Protein AF-0000000072901607 (afdb_homodimer)

Organism: NCBI:txid1402861

Sequence (164 aa):
MKIRMANIDYEGRKVGQVYLHENKKEETTLIAIPDLEWSTVVSYGEEIEEMKMRVFTSLKERTNEEVGREMTAKINYWVREMMKIRMANIDYEGRKVGQVYLHENKKEETTLIAIPDLEWSTVVSYGEEIEEMKMRVFTSLKERTNEEVGREMTAKINYWVREM

InterPro domains:
  IPR020260 Uncharacterised protein family YueH [PF14166] (2-81)

Secondary structure (DSSP, 8-state):
-EEEEEEEEETTEEEEEEEEEEETTTTEEEEEEGGGTEEEEEETTS-HHHHHHHHHHHHHHHS-HHHHHHHHHHHHHHHH--/-EEEEEEEEETTEEEEEEEEEEETTTTEEEEEEGGGTEEEEEETTS-HHHHHHHHHHHHHHHS-HHHHHHHHHHHHHHHH--

Radius of gyration: 15.19 Å; Cα contacts (8 Å, |Δi|>4): 293; chains: 2; bounding box: 30×41×34 Å

Solvent-accessible surface area (backbone atoms only — not comparable to full-atom values): 8941 Å² total; per-residue (Å²): 124,47,77,43,74,66,74,38,79,51,95,93,35,65,36,44,60,32,37,38,39,75,37,75,94,76,39,30,33,38,39,31,28,41,83,72,37,24,21,39,72,46,51,73,83,54,52,66,70,58,49,44,49,54,48,23,57,56,38,20,72,75,62,36,66,66,58,11,49,54,51,31,53,51,48,55,51,56,65,67,74,100,123,47,77,42,76,66,74,39,79,52,95,91,35,65,38,44,61,32,38,38,38,75,36,73,93,78,38,31,32,40,39,32,28,41,83,72,37,25,21,40,71,45,50,74,81,53,55,64,70,58,48,43,50,54,48,22,56,54,37,20,73,74,62,36,65,67,57,10,49,55,51,32,53,52,48,55,50,56,65,66,74,100

Nearest PDB structures (foldseek):
  9er2-assembly1_O  TM=5.509E-01  e=6.909E-01  Homo sapiens
  6dj8-assembly1_B  TM=6.829E-01  e=4.161E+00  Borreliella burgdorferi B31
  7nym-assembly2_CCC  TM=6.057E-01  e=4.731E+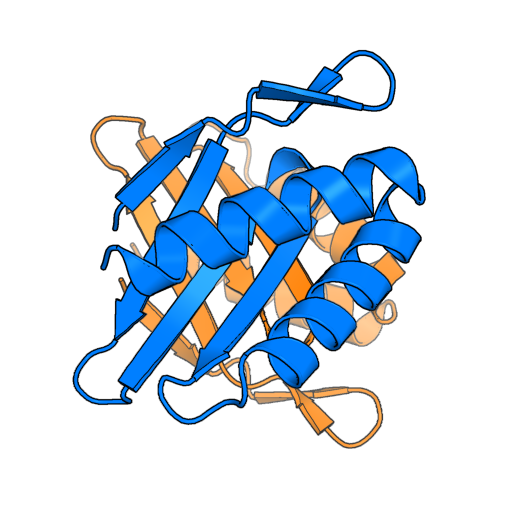00  Homo sapiens
  7u32-assembly1_A  TM=4.356E-01  e=1.808E+00  Visna/maedi virus EV1 KV1772
  8cta-assembly1_A  TM=3.990E-01  e=1.696E+00  Human immunodeficiency virus 1

pLDDT: mean 94.0, std 5.61, range [66.44, 98.56]

Foldseek 3Di:
DDWDALQDDFPNDGQGIWDWDADVVQQKIWIDRVVLRDIDIGHPPDDLVRQLVVQLVVVCVSGNNVSSNSVSVVVSVVSVVD/DDWDALQDDFPNDGQGIWDWDADVVQQKIKIDRVVLRDIDIGHPPDDLVRQLVVQLVVVCVSGNNVSSNSVSVVVSVVSVVD

Structure (mmCIF, N/CA/C/O backbone):
data_AF-0000000072901607-model_v1
#
loop_
_entity.id
_entity.type
_entity.pdbx_description
1 polymer 'Unch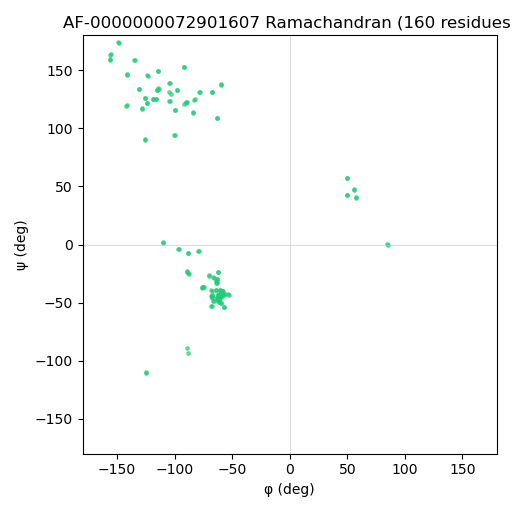aracterized protein'
#
loop_
_atom_site.group_PDB
_atom_site.id
_atom_site.type_symbol
_atom_site.label_atom_id
_atom_site.label_alt_id
_atom_site.label_comp_id
_atom_site.label_asym_id
_atom_site.label_entity_id
_atom_site.label_seq_id
_atom_site.pdbx_PDB_ins_code
_atom_site.Cartn_x
_atom_site.Cartn_y
_atom_site.Cartn_z
_atom_site.occupancy
_atom_site.B_iso_or_equiv
_atom_site.auth_seq_id
_atom_site.auth_comp_id
_atom_site.auth_asym_id
_atom_site.auth_atom_id
_atom_site.pdbx_PDB_model_num
ATOM 1 N N . MET A 1 1 ? 13.359 1.135 2.699 1 90.12 1 MET A N 1
ATOM 2 C CA . MET A 1 1 ? 12.023 0.926 3.236 1 90.12 1 MET A CA 1
ATOM 3 C C . MET A 1 1 ? 12.062 0.71 4.746 1 90.12 1 MET A C 1
ATOM 5 O O . MET A 1 1 ? 12.953 0.023 5.254 1 90.12 1 MET A O 1
ATOM 9 N N . LYS A 1 2 ? 11.211 1.485 5.473 1 92.88 2 LYS A N 1
ATOM 10 C CA . LYS A 1 2 ? 11.078 1.339 6.918 1 92.88 2 LYS A CA 1
ATOM 11 C C . LYS A 1 2 ? 9.781 0.614 7.277 1 92.88 2 LYS A C 1
ATOM 13 O O . LYS A 1 2 ? 8.75 0.836 6.648 1 92.88 2 LYS A O 1
ATOM 18 N N . ILE A 1 3 ? 9.898 -0.269 8.25 1 94.19 3 ILE A N 1
ATOM 19 C CA . ILE A 1 3 ? 8.727 -0.996 8.727 1 94.19 3 ILE A CA 1
ATOM 20 C C . ILE A 1 3 ? 8.453 -0.636 10.188 1 94.19 3 ILE A C 1
ATOM 22 O O . ILE A 1 3 ? 9.367 -0.662 11.016 1 94.19 3 ILE A O 1
ATOM 26 N N . ARG A 1 4 ? 7.234 -0.193 10.43 1 94.88 4 ARG A N 1
ATOM 27 C CA . ARG A 1 4 ? 6.793 0.123 11.789 1 94.88 4 ARG A CA 1
ATOM 28 C C . ARG A 1 4 ? 5.684 -0.822 12.234 1 94.88 4 ARG A C 1
ATOM 30 O O . ARG A 1 4 ? 4.879 -1.277 11.422 1 94.88 4 ARG A O 1
ATOM 37 N N . MET A 1 5 ? 5.656 -1.049 13.477 1 93.12 5 MET A N 1
ATOM 38 C CA . MET A 1 5 ? 4.598 -1.867 14.055 1 93.12 5 MET A CA 1
ATOM 39 C C . MET A 1 5 ? 3.521 -0.992 14.688 1 93.12 5 MET A C 1
ATOM 41 O O . MET A 1 5 ? 3.805 -0.228 15.617 1 93.12 5 MET A O 1
ATOM 45 N N . ALA A 1 6 ? 2.314 -1.083 14.109 1 92.62 6 ALA A N 1
ATOM 46 C CA . ALA A 1 6 ? 1.225 -0.269 14.641 1 92.62 6 ALA A CA 1
ATOM 47 C C . ALA A 1 6 ? 0.682 -0.858 15.938 1 92.62 6 ALA A C 1
ATOM 49 O O . ALA A 1 6 ? 0.311 -0.121 16.859 1 92.62 6 ALA A O 1
ATOM 50 N N . ASN A 1 7 ? 0.599 -2.18 16.078 1 91.56 7 ASN A N 1
ATOM 51 C CA . ASN A 1 7 ? 0.078 -2.855 17.266 1 91.56 7 ASN A CA 1
ATOM 52 C C . ASN A 1 7 ? -1.352 -2.422 17.578 1 91.56 7 ASN A C 1
ATOM 54 O O . ASN A 1 7 ? -1.657 -2.037 18.703 1 91.56 7 ASN A O 1
ATOM 58 N N . ILE A 1 8 ? -2.1 -2.293 16.625 1 92.56 8 ILE A N 1
ATOM 59 C CA . ILE A 1 8 ? -3.504 -1.927 16.781 1 92.56 8 ILE A CA 1
ATOM 60 C C . ILE A 1 8 ? -4.383 -3.158 16.562 1 92.56 8 ILE A C 1
ATOM 62 O O . ILE A 1 8 ? -4.168 -3.926 15.625 1 92.56 8 ILE A O 1
ATOM 66 N N . ASP A 1 9 ? -5.285 -3.359 17.484 1 88.69 9 ASP A N 1
ATOM 67 C CA . ASP A 1 9 ? -6.227 -4.469 17.391 1 88.69 9 ASP A CA 1
ATOM 68 C C . ASP A 1 9 ? -7.414 -4.094 16.5 1 88.69 9 ASP A C 1
ATOM 70 O O . ASP A 1 9 ? -8.055 -3.064 16.719 1 88.69 9 ASP A O 1
ATOM 74 N N . TYR A 1 10 ? -7.645 -4.863 15.516 1 87.12 10 TYR A N 1
ATOM 75 C CA . TYR A 1 10 ? -8.789 -4.664 14.633 1 87.12 10 TYR A CA 1
ATOM 76 C C . TYR A 1 10 ? -9.398 -6 14.227 1 87.12 10 TYR A C 1
ATOM 78 O O . TYR A 1 10 ? -8.734 -6.824 13.594 1 87.12 10 TYR A O 1
ATOM 86 N N . GLU A 1 11 ? -10.625 -6.172 14.562 1 84.94 11 GLU A N 1
ATOM 87 C CA . GLU A 1 11 ? -11.414 -7.359 14.242 1 84.94 11 GLU A CA 1
ATOM 88 C C . GLU A 1 11 ? -10.664 -8.633 14.617 1 84.94 11 GLU A C 1
ATOM 90 O O . GLU A 1 11 ? -10.578 -9.562 13.82 1 84.94 11 GLU A O 1
ATOM 95 N N . GLY A 1 12 ? -10.047 -8.57 15.805 1 79.56 12 GLY A N 1
ATOM 96 C CA . GLY A 1 12 ? -9.414 -9.766 16.328 1 79.56 12 GLY A CA 1
ATOM 97 C C . GLY A 1 12 ? -8.008 -9.977 15.805 1 79.56 12 GLY A C 1
ATOM 98 O O . GLY A 1 12 ? -7.379 -11 16.094 1 79.56 12 GLY A O 1
ATOM 99 N N . ARG A 1 13 ? -7.598 -9.062 14.984 1 78.56 13 ARG A N 1
ATOM 100 C CA . ARG A 1 13 ? -6.246 -9.188 14.453 1 78.56 13 ARG A CA 1
ATOM 101 C C . ARG A 1 13 ? -5.43 -7.93 14.75 1 78.56 13 ARG A C 1
ATOM 103 O O . ARG A 1 13 ? -5.988 -6.84 14.883 1 78.56 13 ARG A O 1
ATOM 110 N N . LYS A 1 14 ? -4.199 -8.148 14.969 1 84.31 14 LYS A N 1
ATOM 111 C CA . LYS A 1 14 ? -3.297 -7.016 15.156 1 84.31 14 LYS A CA 1
ATOM 112 C C . LYS A 1 14 ? -2.822 -6.465 13.812 1 84.31 14 LYS A C 1
ATOM 114 O O . LYS A 1 14 ? -2.416 -7.227 12.93 1 84.31 14 LYS A O 1
ATOM 119 N N . VAL A 1 15 ? -3.352 -5.238 13.727 1 80.12 15 VAL A N 1
ATOM 120 C CA . VAL A 1 15 ? -2.736 -4.578 12.578 1 80.12 15 VAL A CA 1
ATOM 121 C C . VAL A 1 15 ? -1.237 -4.418 12.82 1 80.12 15 VAL A C 1
ATOM 123 O O . VAL A 1 15 ? -0.822 -3.73 13.758 1 80.12 15 VAL A O 1
ATOM 126 N N . GLY A 1 16 ? -0.482 -5.195 12.094 1 80 16 GLY A N 1
ATOM 127 C CA . GLY A 1 16 ? 0.946 -5.301 12.344 1 80 16 GLY A CA 1
ATOM 128 C C . GLY A 1 16 ? 1.764 -4.266 11.594 1 80 16 GLY A C 1
ATOM 129 O O . GLY A 1 16 ? 1.763 -3.086 11.961 1 80 16 GLY A O 1
ATOM 130 N N . GLN A 1 17 ? 2.25 -4.602 10.43 1 90.12 17 GLN A N 1
ATOM 131 C CA . GLN A 1 17 ? 3.379 -3.941 9.781 1 90.12 17 GLN A CA 1
ATOM 132 C C . GLN A 1 17 ? 2.908 -2.791 8.898 1 90.12 17 GLN A C 1
ATOM 134 O O . GLN A 1 17 ? 1.991 -2.957 8.086 1 90.12 17 GLN A O 1
ATOM 139 N N . VAL A 1 18 ? 3.385 -1.623 9.18 1 96.94 18 VAL A N 1
ATOM 140 C CA . VAL A 1 18 ? 3.225 -0.434 8.344 1 96.94 18 VAL A CA 1
ATOM 141 C C . VAL A 1 18 ? 4.527 -0.141 7.605 1 96.94 18 VAL A C 1
ATOM 143 O O . VAL A 1 18 ? 5.586 -0.022 8.227 1 96.94 18 VAL A O 1
ATOM 146 N N . TYR A 1 19 ? 4.398 -0.089 6.352 1 97 19 TYR A N 1
ATOM 147 C CA . TYR A 1 19 ? 5.562 0.161 5.508 1 97 19 TYR A CA 1
ATOM 148 C C . TYR A 1 19 ? 5.652 1.632 5.121 1 97 19 TYR A C 1
ATOM 150 O O . TYR A 1 19 ? 4.656 2.229 4.695 1 97 19 TYR A O 1
ATOM 158 N N . LEU A 1 20 ? 6.836 2.209 5.262 1 97.12 20 LEU A N 1
ATOM 159 C CA . LEU A 1 20 ? 7.094 3.596 4.891 1 97.12 20 LEU A CA 1
ATOM 160 C C . LEU A 1 20 ? 8.273 3.688 3.922 1 97.12 20 LEU A C 1
ATOM 162 O O . LEU A 1 20 ? 9.336 3.127 4.18 1 97.12 20 LEU A O 1
ATOM 166 N N . HIS A 1 21 ? 8.055 4.293 2.857 1 96.06 21 HIS A N 1
ATOM 167 C CA . HIS A 1 21 ? 9.125 4.531 1.894 1 96.06 21 HIS A CA 1
ATOM 168 C C . HIS A 1 21 ? 9.195 6 1.492 1 96.06 21 HIS A C 1
ATOM 170 O O . HIS A 1 21 ? 8.281 6.512 0.843 1 96.06 21 HIS A O 1
ATOM 176 N N . GLU A 1 22 ? 10.25 6.605 1.78 1 94.88 22 GLU A N 1
ATOM 177 C CA . GLU A 1 22 ? 10.453 8.016 1.46 1 94.88 22 GLU A CA 1
ATOM 178 C C . GLU A 1 22 ? 11.094 8.18 0.083 1 94.88 22 GLU A C 1
ATOM 180 O O . GLU A 1 22 ? 12.086 7.527 -0.23 1 94.88 22 GLU A O 1
ATOM 185 N N . ASN A 1 23 ? 10.438 8.883 -0.731 1 93.31 23 ASN A N 1
ATOM 186 C CA . ASN A 1 23 ? 11.023 9.352 -1.984 1 93.31 23 ASN A CA 1
ATOM 187 C C . ASN A 1 23 ? 11.484 10.797 -1.881 1 93.31 23 ASN A C 1
ATOM 189 O O . ASN A 1 23 ? 10.695 11.727 -2.088 1 93.31 23 ASN A O 1
ATOM 193 N N . LYS A 1 24 ? 12.727 10.977 -1.567 1 93.19 24 LYS A N 1
ATOM 194 C CA . LYS A 1 24 ? 13.266 12.32 -1.359 1 93.19 24 LYS A CA 1
ATOM 195 C C . LYS A 1 24 ? 13.219 13.141 -2.645 1 93.19 24 LYS A C 1
ATOM 197 O O . LYS A 1 24 ? 12.961 14.344 -2.609 1 93.19 24 LYS A O 1
ATOM 202 N N . LYS A 1 25 ? 13.516 12.445 -3.756 1 93.94 25 LYS A N 1
ATOM 203 C CA . LYS A 1 25 ? 13.508 13.133 -5.043 1 93.94 25 LYS A CA 1
ATOM 204 C C . LYS A 1 25 ? 12.141 13.734 -5.332 1 93.94 25 LYS A C 1
ATOM 206 O O . LYS A 1 25 ? 12.039 14.867 -5.809 1 93.94 25 LYS A O 1
ATOM 211 N N . GLU A 1 26 ? 11.016 13.023 -5 1 92.94 26 GLU A N 1
ATOM 212 C CA . GLU A 1 26 ? 9.656 13.5 -5.227 1 92.94 26 GLU A CA 1
ATOM 213 C C . GLU A 1 26 ? 9.078 14.148 -3.973 1 92.94 26 GLU A C 1
ATOM 215 O O . GLU A 1 26 ? 7.949 14.648 -3.988 1 92.94 26 GLU A O 1
ATOM 220 N N . GLU A 1 27 ? 9.805 14.125 -2.889 1 95.81 27 GLU A N 1
ATOM 221 C CA . GLU A 1 27 ? 9.406 14.672 -1.596 1 95.81 27 GLU A CA 1
ATOM 222 C C . GLU A 1 27 ? 8.086 14.07 -1.128 1 95.81 27 GLU A C 1
ATOM 224 O O . GLU A 1 27 ? 7.168 14.797 -0.738 1 95.81 27 GLU A O 1
ATOM 229 N N . THR A 1 28 ? 8.008 12.805 -1.2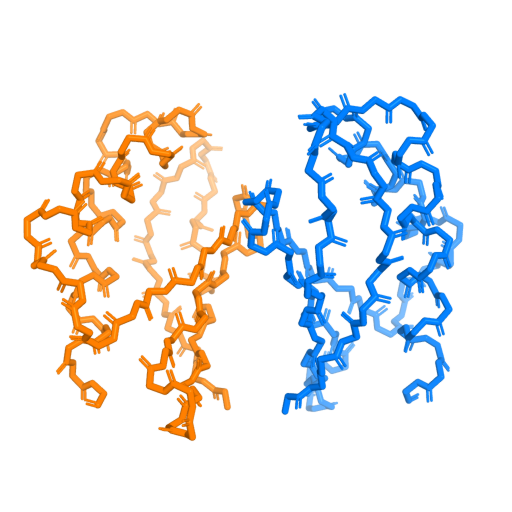09 1 96.12 28 THR A N 1
ATOM 230 C CA . THR A 1 28 ? 6.812 12.086 -0.791 1 96.12 28 THR A CA 1
ATOM 231 C C . THR A 1 28 ? 7.18 10.859 0.048 1 96.12 28 THR A C 1
ATOM 233 O O . THR A 1 28 ? 8.328 10.406 0.024 1 96.12 28 THR A O 1
ATOM 236 N N . THR A 1 29 ? 6.258 10.422 0.785 1 97.12 29 THR A N 1
ATOM 237 C CA . THR A 1 29 ? 6.367 9.172 1.536 1 97.12 29 THR A CA 1
ATOM 238 C C . THR A 1 29 ? 5.215 8.234 1.19 1 97.12 29 THR A C 1
ATOM 240 O O . THR A 1 29 ? 4.047 8.609 1.296 1 97.12 29 THR A O 1
ATOM 243 N N . LEU A 1 30 ? 5.547 7.098 0.719 1 97.81 30 LEU A N 1
ATOM 244 C CA . LEU A 1 30 ? 4.566 6.027 0.572 1 97.81 30 LEU A CA 1
ATOM 245 C C . LEU A 1 30 ? 4.289 5.355 1.912 1 97.81 30 LEU A C 1
ATOM 247 O O . LEU A 1 30 ? 5.219 5.07 2.672 1 97.81 30 LEU A O 1
ATOM 251 N N . ILE A 1 31 ? 3.02 5.207 2.213 1 98.31 31 ILE A N 1
ATOM 252 C CA . ILE A 1 31 ? 2.586 4.453 3.385 1 98.31 31 ILE A CA 1
ATOM 253 C C . ILE A 1 31 ? 1.723 3.273 2.947 1 98.31 31 ILE A C 1
ATOM 255 O O . ILE A 1 31 ? 0.767 3.441 2.188 1 98.31 31 ILE A O 1
ATOM 259 N N . ALA A 1 32 ? 2.09 2.096 3.354 1 98 32 ALA A N 1
ATOM 260 C CA . ALA A 1 32 ? 1.329 0.896 3.008 1 98 32 ALA A CA 1
ATOM 261 C C . ALA A 1 32 ? 1.055 0.046 4.246 1 98 32 ALA A C 1
ATOM 263 O O . ALA A 1 32 ? 1.945 -0.162 5.074 1 98 32 ALA A O 1
ATOM 264 N N . ILE A 1 33 ? -0.18 -0.372 4.359 1 97.56 33 ILE A N 1
ATOM 265 C CA . ILE A 1 33 ? -0.619 -1.261 5.43 1 97.56 33 ILE A CA 1
ATOM 266 C C . ILE A 1 33 ? -1.292 -2.494 4.832 1 97.56 33 ILE A C 1
ATOM 268 O O . ILE A 1 33 ? -2.521 -2.566 4.762 1 97.56 33 ILE A O 1
ATOM 272 N N . PRO A 1 34 ? -0.527 -3.529 4.578 1 96.38 34 PRO A N 1
ATOM 273 C CA . PRO A 1 34 ? -1.074 -4.699 3.889 1 96.38 34 PRO A CA 1
ATOM 274 C C . PRO A 1 34 ? -2.16 -5.406 4.695 1 96.38 34 PRO A C 1
ATOM 276 O O . PRO A 1 34 ? -3.135 -5.902 4.125 1 96.38 34 PRO A O 1
ATOM 279 N N . ASP A 1 35 ? -2.057 -5.359 6.062 1 94.5 35 ASP A N 1
ATOM 280 C CA . ASP A 1 35 ? -3.053 -6.008 6.91 1 94.5 35 ASP A CA 1
ATOM 281 C C . ASP A 1 35 ? -4.434 -5.395 6.699 1 94.5 35 ASP A C 1
ATOM 283 O O . ASP A 1 35 ? -5.453 -6.047 6.934 1 94.5 35 ASP A O 1
ATOM 287 N N . LEU A 1 36 ? -4.453 -4.188 6.238 1 94.81 36 LEU A N 1
ATOM 288 C CA . LEU A 1 36 ? -5.711 -3.488 5.996 1 94.81 36 LEU A CA 1
ATOM 289 C C . LEU A 1 36 ? -5.949 -3.307 4.5 1 94.81 36 LEU A C 1
ATOM 291 O O . LEU A 1 36 ? -6.91 -2.645 4.098 1 94.81 36 LEU A O 1
ATOM 295 N N . GLU A 1 37 ? -5.039 -3.826 3.66 1 96.38 37 GLU A N 1
ATOM 296 C CA . GLU A 1 37 ? -5.066 -3.621 2.215 1 96.38 37 GLU A CA 1
ATOM 297 C C . GLU A 1 37 ? -5.227 -2.143 1.869 1 96.38 37 GLU A C 1
ATOM 299 O O . GLU A 1 37 ? -6.129 -1.771 1.117 1 96.38 37 GLU A O 1
ATOM 304 N N . TRP A 1 38 ? -4.328 -1.354 2.357 1 97.69 38 TRP A N 1
ATOM 305 C CA . TRP A 1 38 ? -4.441 0.095 2.219 1 97.69 38 TRP A CA 1
ATOM 306 C C . TRP A 1 38 ? -3.078 0.725 1.951 1 97.69 38 TRP A C 1
ATOM 308 O O . TRP A 1 38 ? -2.062 0.276 2.49 1 97.69 38 TRP A O 1
ATOM 318 N N . SER A 1 39 ? -3.102 1.763 1.163 1 97.94 39 SER A N 1
ATOM 319 C CA . SER A 1 39 ? -1.898 2.566 0.974 1 97.94 39 SER A CA 1
ATOM 320 C C . SER A 1 39 ? -2.244 3.988 0.542 1 97.94 39 SER A C 1
ATOM 322 O O . SER A 1 39 ? -3.348 4.242 0.054 1 97.94 39 SER A O 1
ATOM 324 N N . THR A 1 40 ? -1.284 4.887 0.776 1 97.81 40 THR A N 1
ATOM 325 C CA . THR A 1 40 ? -1.388 6.27 0.33 1 97.81 40 THR A CA 1
ATOM 326 C C . THR A 1 40 ? -0.004 6.895 0.175 1 97.81 40 THR A C 1
ATOM 328 O O . THR A 1 40 ? 0.992 6.328 0.634 1 97.81 40 THR A O 1
ATOM 331 N N . VAL A 1 41 ? 0.005 7.957 -0.503 1 97.12 41 VAL A N 1
ATOM 332 C CA . VAL A 1 41 ? 1.225 8.758 -0.59 1 97.12 41 VAL A CA 1
ATOM 333 C C . VAL A 1 41 ? 0.998 10.117 0.06 1 97.12 41 VAL A C 1
ATOM 335 O O . VAL A 1 41 ? -0.036 10.75 -0.159 1 97.12 41 VAL A O 1
ATOM 338 N N . VAL A 1 42 ? 1.946 10.469 0.865 1 97.12 42 VAL A N 1
ATOM 339 C CA . VAL A 1 42 ? 1.897 11.766 1.53 1 97.12 42 VAL A CA 1
ATOM 340 C C . VAL A 1 42 ? 3.039 12.648 1.029 1 97.12 42 VAL A C 1
ATOM 342 O O . VAL A 1 42 ? 4.176 12.188 0.903 1 97.12 42 VAL A O 1
ATOM 345 N N . SER A 1 43 ? 2.73 13.883 0.724 1 95.94 43 SER A N 1
ATOM 346 C CA . SER A 1 43 ? 3.746 14.836 0.278 1 95.94 43 SER A CA 1
ATOM 347 C C . SER A 1 43 ? 4.32 15.617 1.451 1 95.94 43 SER A C 1
ATOM 349 O O . SER A 1 43 ? 3.607 15.93 2.408 1 95.94 43 SER A O 1
ATOM 351 N N . TYR A 1 44 ? 5.578 16.047 1.265 1 93.94 44 TYR A N 1
ATOM 352 C CA . TYR A 1 44 ? 6.211 16.891 2.266 1 93.94 44 TYR A CA 1
ATOM 353 C C . TYR A 1 44 ? 5.469 18.219 2.402 1 93.94 44 TYR A C 1
ATOM 355 O O . TYR A 1 44 ? 5.422 18.797 3.486 1 93.94 44 TYR A O 1
ATOM 363 N N . GLY A 1 45 ? 4.879 18.625 1.325 1 94 45 GLY A N 1
ATOM 364 C CA . GLY A 1 45 ? 4.238 19.938 1.276 1 94 45 GLY A CA 1
ATOM 365 C C . GLY A 1 45 ? 2.793 19.906 1.734 1 94 45 GLY A C 1
ATOM 366 O O . GLY A 1 45 ? 2.152 20.953 1.848 1 94 45 GLY A O 1
ATOM 367 N N . GLU A 1 46 ? 2.252 18.781 1.959 1 94.88 46 GLU A N 1
ATOM 368 C CA . GLU A 1 46 ? 0.872 18.672 2.42 1 94.88 46 GLU A CA 1
ATOM 369 C C . GLU A 1 46 ? 0.715 19.219 3.832 1 94.88 46 GLU A C 1
ATOM 371 O O . GLU A 1 46 ? 1.535 18.953 4.711 1 94.88 46 GLU A O 1
ATOM 376 N N . GLU A 1 47 ? -0.313 20.062 3.928 1 96.25 47 GLU A N 1
ATOM 377 C CA . GLU A 1 47 ? -0.625 20.562 5.266 1 96.25 47 GLU A CA 1
ATOM 378 C C . GLU A 1 47 ? -0.966 19.422 6.215 1 96.25 47 GLU A C 1
ATOM 380 O O . GLU A 1 47 ? -1.719 18.516 5.855 1 96.25 47 GLU A O 1
ATOM 385 N N . ILE A 1 48 ? -0.457 19.5 7.41 1 95.12 48 ILE A N 1
ATOM 386 C CA . ILE A 1 48 ? -0.55 18.422 8.383 1 95.12 48 ILE A CA 1
ATOM 387 C C . ILE A 1 48 ? -2.016 18.062 8.617 1 95.12 48 ILE A C 1
ATOM 389 O O . ILE A 1 48 ? -2.398 16.891 8.539 1 95.12 48 ILE A O 1
ATOM 393 N N . GLU A 1 49 ? -2.861 19 8.945 1 97 49 GLU A N 1
ATOM 394 C CA . GLU A 1 49 ? -4.262 18.734 9.273 1 97 49 GLU A CA 1
ATOM 395 C C . GLU A 1 49 ? -5.012 18.172 8.07 1 97 49 GLU A C 1
ATOM 397 O O . GLU A 1 49 ? -5.91 17.344 8.227 1 97 49 GLU A O 1
ATOM 402 N N . GLU A 1 50 ? -4.625 18.609 6.895 1 97.25 50 GLU A N 1
ATOM 403 C CA . GLU A 1 50 ? -5.223 18.062 5.676 1 97.25 50 GLU A CA 1
ATOM 404 C C . GLU A 1 50 ? -4.844 16.609 5.473 1 97.25 50 GLU A C 1
ATOM 406 O O . GLU A 1 50 ? -5.688 15.781 5.121 1 97.25 50 GLU A O 1
ATOM 411 N N . MET A 1 51 ? -3.594 16.359 5.695 1 97.44 51 MET A N 1
ATOM 412 C CA . MET A 1 51 ? -3.113 14.984 5.582 1 97.44 51 MET A CA 1
ATOM 413 C C . MET A 1 51 ? -3.812 14.078 6.59 1 97.44 51 MET A C 1
ATOM 415 O O . MET A 1 51 ? -4.336 13.023 6.223 1 97.44 51 MET A O 1
ATOM 419 N N . LYS A 1 52 ? -3.893 14.516 7.801 1 98.06 52 LYS A N 1
ATOM 420 C CA . LYS A 1 52 ? -4.527 13.727 8.852 1 98.06 52 LYS A CA 1
ATOM 421 C C . LYS A 1 52 ? -5.988 13.445 8.523 1 98.06 52 LYS A C 1
ATOM 423 O O . LYS A 1 52 ? -6.465 12.32 8.695 1 98.06 52 LYS A O 1
ATOM 428 N N . MET A 1 53 ? -6.645 14.445 8.078 1 98.12 53 MET A N 1
ATOM 429 C CA . MET A 1 53 ? -8.062 14.297 7.754 1 98.12 53 MET A CA 1
ATOM 430 C C . MET A 1 53 ? -8.258 13.297 6.617 1 98.12 53 MET A C 1
ATOM 432 O O . MET A 1 53 ? -9.133 12.43 6.691 1 98.12 53 MET A O 1
ATOM 436 N N . ARG A 1 54 ? -7.484 13.445 5.578 1 98 54 ARG A N 1
ATOM 437 C CA . ARG A 1 54 ? -7.574 12.547 4.43 1 98 54 ARG A CA 1
ATOM 438 C C . ARG A 1 54 ? -7.27 11.109 4.832 1 98 54 ARG A C 1
ATOM 440 O O . ARG A 1 54 ? -8.016 10.188 4.484 1 98 54 ARG A O 1
ATOM 447 N N . VAL A 1 55 ? -6.242 10.914 5.602 1 98.12 55 VAL A N 1
ATOM 448 C CA . VAL A 1 55 ? -5.809 9.594 6.055 1 98.12 55 VAL A CA 1
ATOM 449 C C . VAL A 1 55 ? -6.844 9.008 7.008 1 98.12 55 VAL A C 1
ATOM 451 O O . VAL A 1 55 ? -7.242 7.852 6.863 1 98.12 55 VAL A O 1
ATOM 454 N N . PHE A 1 56 ? -7.316 9.781 7.906 1 98.5 56 PHE A N 1
ATOM 455 C CA . PHE A 1 56 ? -8.328 9.336 8.859 1 98.5 56 PHE A CA 1
ATOM 456 C C . PHE A 1 56 ? -9.602 8.914 8.141 1 98.5 56 PHE A C 1
ATOM 458 O O . PHE A 1 56 ? -10.148 7.84 8.414 1 98.5 56 PHE A O 1
ATOM 465 N N . THR A 1 57 ? -10.086 9.781 7.223 1 98.5 57 THR A N 1
ATOM 466 C CA . THR A 1 57 ? -11.312 9.484 6.492 1 98.5 57 THR A CA 1
ATOM 467 C C . THR A 1 57 ? -11.188 8.172 5.723 1 98.5 57 THR A C 1
ATOM 469 O O . THR A 1 57 ? -12.109 7.355 5.727 1 98.5 57 THR A O 1
ATOM 472 N N . SER A 1 58 ? -10.094 7.98 5.117 1 97.62 58 SER A N 1
ATOM 473 C CA . SER A 1 58 ? -9.852 6.773 4.332 1 97.62 58 SER A CA 1
ATOM 474 C C . SER A 1 58 ? -9.781 5.539 5.223 1 97.62 58 SER A C 1
ATOM 476 O O . SER A 1 58 ? -10.445 4.539 4.961 1 97.62 58 SER A O 1
ATOM 478 N N . LEU A 1 59 ? -9.055 5.598 6.344 1 97.44 59 LEU A N 1
ATOM 479 C CA . LEU A 1 59 ? -8.812 4.457 7.219 1 97.44 59 LEU A CA 1
ATOM 480 C C . LEU A 1 59 ? -10.055 4.125 8.039 1 97.44 59 LEU A C 1
ATOM 482 O O . LEU A 1 59 ? -10.32 2.955 8.32 1 97.44 59 LEU A O 1
ATOM 486 N N . LYS A 1 60 ? -10.711 5.203 8.391 1 97.44 60 LYS A N 1
ATOM 487 C CA . LYS A 1 60 ? -11.938 4.945 9.148 1 97.44 60 LYS A CA 1
ATOM 488 C C . LYS A 1 60 ? -12.922 4.117 8.328 1 97.44 60 LYS A C 1
ATOM 490 O O . LYS A 1 60 ? -13.602 3.244 8.867 1 97.44 60 LYS A O 1
ATOM 495 N N . GLU A 1 61 ? -13.016 4.391 7.031 1 95.38 61 GLU A N 1
ATOM 496 C CA . GLU A 1 61 ? -13.914 3.67 6.133 1 95.38 61 GLU A CA 1
ATOM 497 C C . GLU A 1 61 ? -13.5 2.211 5.984 1 95.38 61 GLU A C 1
ATOM 499 O O . GLU A 1 61 ? -14.344 1.333 5.801 1 95.38 61 GLU A O 1
ATOM 504 N N . ARG A 1 62 ? -12.266 1.982 6.129 1 92.75 62 ARG A N 1
ATOM 505 C CA . ARG A 1 62 ? -11.734 0.632 5.965 1 92.75 62 ARG A CA 1
ATOM 506 C C . ARG A 1 62 ? -11.797 -0.143 7.277 1 92.75 62 ARG A C 1
ATOM 508 O O . ARG A 1 62 ? -11.75 -1.375 7.277 1 92.75 62 ARG A O 1
ATOM 515 N N . THR A 1 63 ? -11.797 0.565 8.273 1 94.69 63 THR A N 1
ATOM 516 C CA . THR A 1 63 ? -11.828 -0.033 9.602 1 94.69 63 THR A CA 1
ATOM 517 C C . THR A 1 63 ? -13.008 0.509 10.406 1 94.69 63 THR A C 1
ATOM 519 O O . THR A 1 63 ? -14.164 0.194 10.117 1 94.69 63 THR A O 1
ATOM 522 N N . ASN A 1 64 ? -12.812 1.281 11.414 1 95.75 64 ASN A N 1
ATOM 523 C CA . ASN A 1 64 ? -13.773 2.057 12.195 1 95.75 64 ASN A CA 1
ATOM 524 C C . ASN A 1 64 ? -13.148 3.346 12.727 1 95.75 64 ASN A C 1
ATOM 526 O O . ASN A 1 64 ? -11.969 3.609 12.492 1 95.75 64 ASN A O 1
ATOM 530 N N . GLU A 1 65 ? -13.938 4.16 13.32 1 96.94 65 GLU A N 1
ATOM 531 C CA . GLU A 1 65 ? -13.492 5.484 13.75 1 96.94 65 GLU A CA 1
ATOM 532 C C . GLU A 1 65 ? -12.328 5.391 14.727 1 96.94 65 GLU A C 1
ATOM 534 O O . GLU A 1 65 ? -11.352 6.141 14.609 1 96.94 65 GLU A O 1
ATOM 539 N N . GLU A 1 66 ? -12.336 4.473 15.633 1 95.56 66 GLU A N 1
ATOM 540 C CA . GLU A 1 66 ? -11.305 4.344 16.656 1 95.56 66 GLU A CA 1
ATOM 541 C C . GLU A 1 66 ? -9.977 3.922 16.047 1 95.56 66 GLU A C 1
ATOM 543 O O . GLU A 1 66 ? -8.945 4.562 16.281 1 95.56 66 GLU A O 1
ATOM 548 N N . VAL A 1 67 ? -10.016 2.859 15.305 1 94.69 67 VAL A N 1
ATOM 549 C CA . VAL A 1 67 ? -8.805 2.35 14.664 1 94.69 67 VAL A CA 1
ATOM 550 C C . VAL A 1 67 ? -8.266 3.389 13.688 1 94.69 67 VAL A C 1
ATOM 552 O O . VAL A 1 67 ? -7.055 3.639 13.648 1 94.69 67 VAL A O 1
ATOM 555 N N . GLY A 1 68 ? -9.172 4.043 12.898 1 97.12 68 GLY A N 1
ATOM 556 C CA . GLY A 1 68 ? -8.758 5.09 11.977 1 97.12 68 GLY A CA 1
ATOM 557 C C . GLY A 1 68 ? -8.023 6.227 12.648 1 97.12 68 GLY A C 1
ATOM 558 O O . GLY A 1 68 ? -7.016 6.715 12.141 1 97.12 68 GLY A O 1
ATOM 559 N N . ARG A 1 69 ? -8.516 6.633 13.75 1 97.31 69 ARG A N 1
ATOM 560 C CA . ARG A 1 69 ? -7.918 7.734 14.5 1 97.31 69 ARG A CA 1
ATOM 561 C C . ARG A 1 69 ? -6.535 7.359 15.031 1 97.31 69 ARG A C 1
ATOM 563 O O . ARG A 1 69 ? -5.586 8.133 14.898 1 97.31 69 ARG A O 1
ATOM 570 N N . GLU A 1 70 ? -6.469 6.211 15.633 1 96.81 70 GLU A N 1
ATOM 571 C CA . GLU A 1 70 ? -5.199 5.758 16.203 1 96.81 70 GLU A CA 1
ATOM 572 C C . GLU A 1 70 ? -4.148 5.574 15.109 1 96.81 70 GLU A C 1
ATOM 574 O O . GLU A 1 70 ? -3.006 6.012 15.266 1 96.81 70 GLU A O 1
ATOM 579 N N . MET A 1 71 ? -4.523 4.93 14.023 1 96.69 71 MET A N 1
ATOM 580 C CA . MET A 1 71 ? -3.596 4.715 12.914 1 96.69 71 MET A CA 1
ATOM 581 C C . MET A 1 71 ? -3.117 6.043 12.336 1 96.69 71 MET A C 1
ATOM 583 O O . MET A 1 71 ? -1.929 6.211 12.055 1 96.69 71 MET A O 1
ATOM 587 N N . THR A 1 72 ? -4.035 6.973 12.18 1 97.81 72 THR A N 1
ATOM 588 C CA . THR A 1 72 ? -3.701 8.281 11.633 1 97.81 72 THR A CA 1
ATOM 589 C C . THR A 1 72 ? -2.66 8.984 12.5 1 97.81 72 THR A C 1
ATOM 591 O O . THR A 1 72 ? -1.706 9.57 11.984 1 97.81 72 THR A O 1
ATOM 594 N N . ALA A 1 73 ? -2.859 8.93 13.742 1 97.06 73 ALA A N 1
ATOM 595 C CA . ALA A 1 73 ? -1.921 9.555 14.672 1 97.06 73 ALA A CA 1
ATOM 596 C C . ALA A 1 73 ? -0.533 8.93 14.547 1 97.06 73 ALA A C 1
ATOM 598 O O . ALA A 1 73 ? 0.472 9.641 14.516 1 97.06 73 ALA A O 1
ATOM 599 N N . LYS A 1 74 ? -0.451 7.664 14.523 1 96.75 74 LYS A N 1
ATOM 600 C CA . LYS A 1 74 ? 0.821 6.957 14.406 1 96.75 74 LYS A CA 1
ATOM 601 C C . LYS A 1 74 ? 1.506 7.273 13.086 1 96.75 74 LYS A C 1
ATOM 603 O O . LYS A 1 74 ? 2.709 7.539 13.047 1 96.75 74 LYS A O 1
ATOM 608 N N . ILE A 1 75 ? 0.787 7.258 12 1 97.19 75 ILE A N 1
ATOM 609 C CA . ILE A 1 75 ? 1.32 7.555 10.672 1 97.19 75 ILE A CA 1
ATOM 610 C C . ILE A 1 75 ? 1.894 8.969 10.648 1 97.19 75 ILE A C 1
ATOM 612 O O . ILE A 1 75 ? 3.002 9.188 10.156 1 97.19 75 ILE A O 1
ATOM 616 N N . ASN A 1 76 ? 1.054 9.883 11.125 1 96.94 76 ASN A N 1
ATOM 617 C CA . ASN A 1 76 ? 1.539 11.258 11.195 1 96.94 76 ASN A CA 1
ATOM 618 C C . ASN A 1 76 ? 2.863 11.344 11.953 1 96.94 76 ASN A C 1
ATOM 620 O O . ASN A 1 76 ? 3.775 12.062 11.531 1 96.94 76 ASN A O 1
ATOM 624 N N . TYR A 1 77 ? 2.951 10.648 13.016 1 96.12 77 TYR A N 1
ATOM 625 C CA . TYR A 1 77 ? 4.176 10.633 13.805 1 96.12 77 TYR A CA 1
ATOM 626 C C . TYR A 1 77 ? 5.336 10.062 13 1 96.12 77 TYR A C 1
ATOM 628 O O . TYR A 1 77 ? 6.422 10.641 12.969 1 96.12 77 TYR A O 1
ATOM 636 N N . TRP A 1 78 ? 5.211 8.977 12.359 1 95.81 78 TRP A N 1
ATOM 637 C CA . TRP A 1 78 ? 6.277 8.281 11.641 1 95.81 78 TRP A CA 1
ATOM 638 C C . TRP A 1 78 ? 6.73 9.086 10.422 1 95.81 78 TRP A C 1
ATOM 640 O O . TRP A 1 78 ? 7.914 9.086 10.086 1 95.81 78 TRP A O 1
ATOM 650 N N . VAL A 1 79 ? 5.762 9.719 9.688 1 94.5 79 VAL A N 1
ATOM 651 C CA . VAL A 1 79 ? 6.094 10.453 8.477 1 94.5 79 VAL A CA 1
ATOM 652 C C . VAL A 1 79 ? 6.871 11.719 8.828 1 94.5 79 VAL A C 1
ATOM 654 O O . VAL A 1 79 ? 7.711 12.18 8.055 1 94.5 79 VAL A O 1
ATOM 657 N N . ARG A 1 80 ? 6.68 12.242 10 1 89.88 80 ARG A N 1
ATOM 658 C CA . ARG A 1 80 ? 7.332 13.484 10.414 1 89.88 80 ARG A CA 1
ATOM 659 C C . ARG A 1 80 ? 8.68 13.195 11.07 1 89.88 80 ARG A C 1
ATOM 661 O O . ARG A 1 80 ? 9.516 14.102 11.195 1 89.88 80 ARG A O 1
ATOM 668 N N . GLU A 1 81 ? 8.922 12.031 11.594 1 81 81 GLU A N 1
ATOM 669 C CA . GLU A 1 81 ? 10.211 11.648 12.172 1 81 81 GLU A CA 1
ATOM 670 C C . GLU A 1 81 ? 11.203 11.266 11.078 1 81 81 GLU A C 1
ATOM 672 O O . GLU A 1 81 ? 12.375 11 11.367 1 81 81 GLU A O 1
ATOM 677 N N . MET A 1 82 ? 10.711 11.234 9.867 1 66.56 82 MET A N 1
ATOM 678 C CA . MET A 1 82 ? 11.602 10.797 8.797 1 66.56 82 MET A CA 1
ATOM 679 C C . MET A 1 82 ? 12.422 11.961 8.266 1 66.56 82 MET A C 1
ATOM 681 O O . MET A 1 82 ? 12.023 13.125 8.398 1 66.56 82 MET A O 1
ATOM 685 N N . MET B 1 1 ? 13.125 0.236 -3.645 1 90.31 1 MET B N 1
ATOM 686 C CA . MET B 1 1 ? 11.734 0.315 -4.078 1 90.31 1 MET B CA 1
ATOM 687 C C . MET B 1 1 ? 11.641 0.529 -5.582 1 90.31 1 MET B C 1
ATOM 689 O O . MET B 1 1 ? 12.422 1.294 -6.152 1 90.31 1 MET B O 1
ATOM 693 N N . LYS B 1 2 ? 10.82 -0.321 -6.242 1 93 2 LYS B N 1
ATOM 694 C CA . LYS B 1 2 ? 10.562 -0.19 -7.672 1 93 2 LYS B CA 1
ATOM 695 C C . LYS B 1 2 ? 9.172 0.393 -7.926 1 93 2 LYS B C 1
ATOM 697 O O . LYS B 1 2 ? 8.219 0.063 -7.219 1 93 2 LYS B O 1
ATOM 702 N N . ILE B 1 3 ? 9.102 1.277 -8.891 1 94.19 3 ILE B N 1
ATOM 703 C CA . ILE B 1 3 ? 7.828 1.874 -9.266 1 94.19 3 ILE B CA 1
ATOM 704 C C . ILE B 1 3 ? 7.48 1.479 -10.703 1 94.19 3 ILE B C 1
ATOM 706 O O . ILE B 1 3 ? 8.312 1.591 -11.602 1 94.19 3 ILE B O 1
ATOM 710 N N . ARG B 1 4 ? 6.301 0.916 -10.852 1 94.94 4 ARG B N 1
ATOM 711 C CA . ARG B 1 4 ? 5.785 0.549 -12.164 1 94.94 4 ARG B CA 1
ATOM 712 C C . ARG B 1 4 ? 4.551 1.369 -12.523 1 94.94 4 ARG B C 1
ATOM 714 O O . ARG B 1 4 ? 3.777 1.75 -11.641 1 94.94 4 ARG B O 1
ATOM 721 N N . MET B 1 5 ? 4.402 1.593 -13.758 1 93.19 5 MET B N 1
ATOM 722 C CA . MET B 1 5 ? 3.215 2.293 -14.25 1 93.19 5 MET B CA 1
ATOM 723 C C . MET B 1 5 ? 2.189 1.308 -14.797 1 93.19 5 MET B C 1
ATOM 725 O O . MET B 1 5 ? 2.477 0.571 -15.742 1 93.19 5 MET B O 1
ATOM 729 N N . ALA B 1 6 ? 1.033 1.275 -14.125 1 92.62 6 ALA B N 1
ATOM 730 C CA . ALA B 1 6 ? -0.004 0.349 -14.57 1 92.62 6 ALA B CA 1
ATOM 731 C C . ALA B 1 6 ? -0.709 0.872 -15.82 1 92.62 6 ALA B C 1
ATOM 733 O O . ALA B 1 6 ? -1.083 0.095 -16.703 1 92.62 6 ALA B O 1
ATOM 734 N N . ASN B 1 7 ? -0.939 2.182 -15.961 1 91.56 7 ASN B N 1
ATOM 735 C CA . ASN B 1 7 ? -1.624 2.791 -17.094 1 91.56 7 ASN B CA 1
ATOM 736 C C . ASN B 1 7 ? -3.02 2.205 -17.281 1 91.56 7 ASN B C 1
ATOM 738 O O . ASN B 1 7 ? -3.375 1.787 -18.391 1 91.56 7 ASN B O 1
ATOM 742 N N . ILE B 1 8 ? -3.654 1.996 -16.281 1 92.5 8 ILE B N 1
ATOM 743 C CA . ILE B 1 8 ? -5.02 1.482 -16.297 1 92.5 8 ILE B CA 1
ATOM 744 C C . ILE B 1 8 ? -6.004 2.613 -16.016 1 92.5 8 ILE B C 1
ATOM 746 O O . ILE B 1 8 ? -5.797 3.404 -15.094 1 92.5 8 ILE B O 1
ATOM 750 N N . ASP B 1 9 ? -6.992 2.707 -16.875 1 88.5 9 ASP B N 1
ATOM 751 C CA . ASP B 1 9 ? -8.039 3.711 -16.688 1 88.5 9 ASP B CA 1
ATOM 752 C C . ASP B 1 9 ? -9.102 3.219 -15.703 1 88.5 9 ASP B C 1
ATOM 754 O O . ASP B 1 9 ? -9.648 2.127 -15.875 1 88.5 9 ASP B O 1
ATOM 758 N N . TYR B 1 10 ? -9.336 3.963 -14.711 1 86.81 10 TYR B N 1
ATOM 759 C CA . TYR B 1 10 ? -10.375 3.65 -13.742 1 86.81 10 TYR B CA 1
ATOM 760 C C . TYR B 1 10 ? -11.094 4.914 -13.281 1 86.81 10 TYR B C 1
ATOM 762 O O . TYR B 1 10 ? -10.484 5.809 -12.695 1 86.81 10 TYR B O 1
ATOM 770 N N . GLU B 1 11 ? -12.336 4.957 -13.523 1 84.56 11 GLU B N 1
ATOM 771 C CA . GLU B 1 11 ? -13.227 6.055 -13.148 1 84.56 11 GLU B CA 1
ATOM 772 C C . GLU B 1 11 ? -12.648 7.402 -13.57 1 84.56 11 GLU B C 1
ATOM 774 O O . GLU B 1 11 ? -12.609 8.344 -12.773 1 84.56 11 GLU B O 1
ATOM 779 N N . GLY B 1 12 ? -12.117 7.398 -14.789 1 79.31 12 GLY B N 1
ATOM 780 C CA . GLY B 1 12 ? -11.656 8.656 -15.352 1 79.31 12 GLY B CA 1
ATOM 781 C C . GLY B 1 12 ? -10.242 9.016 -14.938 1 79.31 12 GLY B C 1
ATOM 782 O O . GLY B 1 12 ? -9.75 10.102 -15.25 1 79.31 12 GLY B O 1
ATOM 783 N N . ARG B 1 13 ? -9.688 8.148 -14.148 1 78.31 13 ARG B N 1
ATOM 784 C CA . ARG B 1 13 ? -8.32 8.406 -13.719 1 78.31 13 ARG B CA 1
ATOM 785 C C . ARG B 1 13 ? -7.398 7.25 -14.094 1 78.31 13 ARG B C 1
ATOM 787 O O . ARG B 1 13 ? -7.844 6.105 -14.203 1 78.31 13 ARG B O 1
ATOM 794 N N . LYS B 1 14 ? -6.223 7.605 -14.406 1 83.94 14 LYS B N 1
ATOM 795 C CA . LYS B 1 14 ? -5.219 6.582 -14.672 1 83.94 14 LYS B CA 1
ATOM 796 C C . LYS B 1 14 ? -4.57 6.09 -13.383 1 83.94 14 LYS B C 1
ATOM 798 O O . LYS B 1 14 ? -4.18 6.895 -12.531 1 83.94 14 LYS B O 1
ATOM 803 N N . VAL B 1 15 ? -4.969 4.809 -13.258 1 80.19 15 VAL B N 1
ATOM 804 C CA . VAL B 1 15 ? -4.188 4.219 -12.172 1 80.19 15 VAL B CA 1
ATOM 805 C C . VAL B 1 15 ? -2.709 4.207 -12.547 1 80.19 15 VAL B C 1
ATOM 807 O O . VAL B 1 15 ? -2.314 3.559 -13.516 1 80.19 15 VAL B O 1
ATOM 810 N N . GLY B 1 16 ? -1.975 5.066 -11.883 1 80.19 16 GLY B N 1
ATOM 811 C CA . GLY B 1 16 ? -0.595 5.312 -12.273 1 80.19 16 GLY B CA 1
ATOM 812 C C . GLY B 1 16 ? 0.393 4.387 -11.586 1 80.19 16 GLY B C 1
ATOM 813 O O . GLY B 1 16 ? 0.539 3.227 -11.977 1 80.19 16 GLY B O 1
ATOM 814 N N . GLN B 1 17 ? 0.886 4.77 -10.445 1 90.19 17 GLN B N 1
ATOM 815 C CA . GLN B 1 17 ? 2.125 4.246 -9.883 1 90.19 17 GLN B CA 1
ATOM 816 C C . GLN B 1 17 ? 1.854 3.055 -8.969 1 90.19 17 GLN B C 1
ATOM 818 O O . GLN B 1 17 ? 0.991 3.123 -8.094 1 90.19 17 GLN B O 1
ATOM 823 N N . VAL B 1 18 ? 2.436 1.947 -9.297 1 97 18 VAL B N 1
ATOM 824 C CA . VAL B 1 18 ? 2.467 0.752 -8.461 1 97 18 VAL B CA 1
ATOM 825 C C . VAL B 1 18 ? 3.85 0.6 -7.828 1 97 18 VAL B C 1
ATOM 827 O O . VAL B 1 18 ? 4.863 0.595 -8.531 1 97 18 VAL B O 1
ATOM 830 N N . TYR B 1 19 ? 3.836 0.536 -6.566 1 97 19 TYR B N 1
ATOM 831 C CA . TYR B 1 19 ? 5.086 0.416 -5.824 1 97 19 TYR B CA 1
ATOM 832 C C . TYR B 1 19 ? 5.359 -1.035 -5.445 1 97 19 TYR B C 1
ATOM 834 O O . TYR B 1 19 ? 4.473 -1.727 -4.934 1 97 19 TYR B O 1
ATOM 842 N N . LEU B 1 20 ? 6.59 -1.49 -5.684 1 97.19 20 LEU B N 1
ATOM 843 C CA . LEU B 1 20 ? 7.02 -2.84 -5.336 1 97.19 20 LEU B CA 1
ATOM 844 C C . LEU B 1 20 ? 8.273 -2.803 -4.469 1 97.19 20 LEU B C 1
ATOM 846 O O . LEU B 1 20 ? 9.25 -2.139 -4.812 1 97.19 20 LEU B O 1
ATOM 850 N N . HIS B 1 21 ? 8.211 -3.416 -3.389 1 96.12 21 HIS B N 1
ATOM 851 C CA . HIS B 1 21 ? 9.375 -3.535 -2.518 1 96.12 21 HIS B CA 1
ATOM 852 C C . HIS B 1 21 ? 9.633 -4.988 -2.135 1 96.12 21 HIS B C 1
ATOM 854 O O . HIS B 1 21 ? 8.836 -5.594 -1.413 1 96.12 21 HIS B O 1
ATOM 860 N N . GLU B 1 22 ? 10.719 -5.484 -2.52 1 94.94 22 GLU B N 1
ATOM 861 C CA . GLU B 1 22 ? 11.102 -6.863 -2.23 1 94.94 22 GLU B CA 1
ATOM 862 C C . GLU B 1 22 ? 11.859 -6.957 -0.911 1 94.94 22 GLU B C 1
ATOM 864 O O . GLU B 1 22 ? 12.805 -6.203 -0.677 1 94.94 22 GLU B O 1
ATOM 869 N N . ASN B 1 23 ? 11.359 -7.723 -0.057 1 93.38 23 ASN B N 1
ATOM 870 C CA . ASN B 1 23 ? 12.086 -8.125 1.144 1 93.38 23 ASN B CA 1
ATOM 871 C C . ASN B 1 23 ? 12.688 -9.516 0.995 1 93.38 23 ASN B C 1
ATOM 873 O O . ASN B 1 23 ? 12.023 -10.516 1.257 1 93.38 23 ASN B O 1
ATOM 877 N N . LYS B 1 24 ? 13.914 -9.562 0.581 1 93.12 24 LYS B N 1
ATOM 878 C CA . LYS B 1 24 ? 14.578 -10.844 0.325 1 93.12 24 LYS B CA 1
ATOM 879 C C . LYS B 1 24 ? 14.719 -11.656 1.608 1 93.12 24 LYS B C 1
ATOM 881 O O . LYS B 1 24 ? 14.586 -12.883 1.588 1 93.12 24 LYS B O 1
ATOM 886 N N . LYS B 1 25 ? 15.031 -10.938 2.697 1 93.88 25 LYS B N 1
ATOM 887 C CA . LYS B 1 25 ? 15.195 -11.609 3.979 1 93.88 25 LYS B CA 1
ATOM 888 C C . LYS B 1 25 ? 13.93 -12.359 4.375 1 93.88 25 LYS B C 1
ATOM 890 O O . LYS B 1 25 ? 13.992 -13.492 4.848 1 93.88 25 LYS B O 1
ATOM 895 N N . GLU B 1 26 ? 12.711 -11.773 4.133 1 92.94 26 GLU B N 1
ATOM 896 C CA . GLU B 1 26 ? 11.438 -12.391 4.469 1 92.94 26 GLU B CA 1
ATOM 897 C C . GLU B 1 26 ? 10.828 -13.102 3.262 1 92.94 26 GLU B C 1
ATOM 899 O O . GLU B 1 26 ? 9.773 -13.727 3.367 1 92.94 26 GLU B O 1
ATOM 904 N N . GLU B 1 27 ? 11.461 -13 2.127 1 95.81 27 GLU B N 1
ATOM 905 C CA . GLU B 1 27 ? 11.016 -13.594 0.866 1 95.81 27 GLU B CA 1
ATOM 906 C C . GLU B 1 27 ? 9.602 -13.133 0.51 1 95.81 27 GLU B C 1
ATOM 908 O O . GLU B 1 27 ? 8.742 -13.953 0.189 1 95.81 27 GLU B O 1
ATOM 913 N N . THR B 1 28 ? 9.406 -11.875 0.616 1 96.19 28 THR B N 1
ATOM 914 C CA . THR B 1 28 ? 8.109 -11.289 0.302 1 96.19 28 THR B CA 1
ATOM 915 C C . THR B 1 28 ? 8.273 -10.039 -0.557 1 96.19 28 THR B C 1
ATOM 917 O O . THR B 1 28 ? 9.359 -9.461 -0.623 1 96.19 28 THR B O 1
ATOM 920 N N . THR B 1 29 ? 7.25 -9.703 -1.214 1 97.12 29 THR B N 1
ATOM 921 C CA . THR B 1 29 ? 7.164 -8.453 -1.965 1 97.12 29 THR B CA 1
ATOM 922 C C . THR B 1 29 ? 5.953 -7.637 -1.523 1 97.12 29 THR B C 1
ATOM 924 O O . THR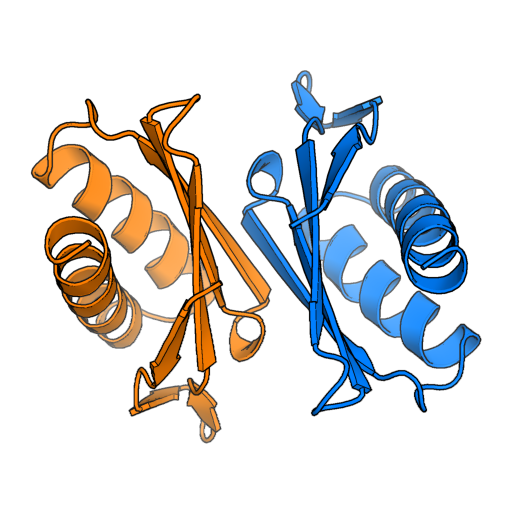 B 1 29 ? 4.824 -8.133 -1.538 1 97.12 29 THR B O 1
ATOM 927 N N . LEU B 1 30 ? 6.195 -6.469 -1.077 1 97.81 30 LEU B N 1
ATOM 928 C CA . LEU B 1 30 ? 5.121 -5.508 -0.843 1 97.81 30 LEU B CA 1
ATOM 929 C C . LEU B 1 30 ? 4.672 -4.867 -2.152 1 97.81 30 LEU B C 1
ATOM 931 O O . LEU B 1 30 ? 5.5 -4.492 -2.982 1 97.81 30 LEU B O 1
ATOM 935 N N . ILE B 1 31 ? 3.365 -4.855 -2.355 1 98.31 31 ILE B N 1
ATOM 936 C CA . ILE B 1 31 ? 2.762 -4.156 -3.484 1 98.31 31 ILE B CA 1
ATOM 937 C C . ILE B 1 31 ? 1.815 -3.074 -2.973 1 98.31 31 ILE B C 1
ATOM 939 O O . ILE B 1 31 ? 0.947 -3.342 -2.139 1 98.31 31 ILE B O 1
ATOM 943 N N . ALA B 1 32 ? 2.025 -1.87 -3.404 1 98 32 ALA B N 1
ATOM 944 C CA . ALA B 1 32 ? 1.173 -0.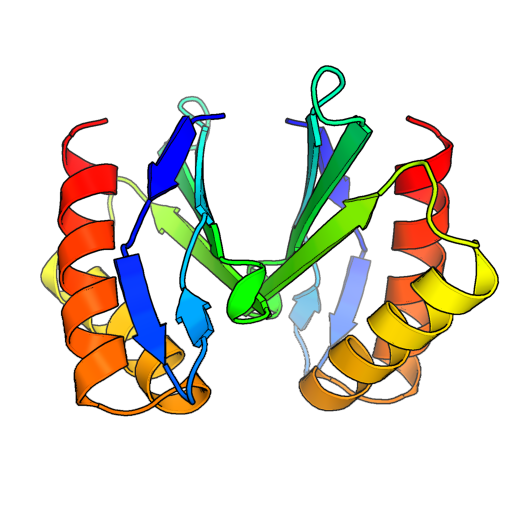757 -2.992 1 98 32 ALA B CA 1
ATOM 945 C C . ALA B 1 32 ? 0.709 0.053 -4.199 1 98 32 ALA B C 1
ATOM 947 O O . ALA B 1 32 ? 1.501 0.347 -5.098 1 98 32 ALA B O 1
ATOM 948 N N . ILE B 1 33 ? -0.569 0.348 -4.219 1 97.62 33 ILE B N 1
ATOM 949 C CA . ILE B 1 33 ? -1.187 1.179 -5.246 1 97.62 33 ILE B CA 1
ATOM 950 C C . ILE B 1 33 ? -1.935 2.338 -4.594 1 97.62 33 ILE B C 1
ATOM 952 O O . ILE B 1 33 ? -3.154 2.277 -4.418 1 97.62 33 ILE B O 1
ATOM 956 N N . PRO B 1 34 ? -1.267 3.443 -4.387 1 96.38 34 PRO B N 1
ATOM 957 C CA . PRO B 1 34 ? -1.875 4.555 -3.648 1 96.38 34 PRO B CA 1
ATOM 958 C C . PRO B 1 34 ? -3.092 5.137 -4.363 1 96.38 34 PRO B C 1
ATOM 960 O O . PRO B 1 34 ? -4.062 5.531 -3.713 1 96.38 34 PRO B O 1
ATOM 963 N N . ASP B 1 35 ? -3.096 5.094 -5.73 1 94.5 35 ASP B N 1
ATOM 964 C CA . ASP B 1 35 ? -4.223 5.629 -6.488 1 94.5 35 ASP B CA 1
ATOM 965 C C . ASP B 1 35 ? -5.508 4.875 -6.168 1 94.5 35 ASP B C 1
ATOM 967 O O . ASP B 1 35 ? -6.605 5.418 -6.309 1 94.5 35 ASP B O 1
ATOM 971 N N . LEU B 1 36 ? -5.367 3.68 -5.719 1 94.81 36 LEU B N 1
ATOM 972 C CA . LEU B 1 36 ? -6.52 2.854 -5.379 1 94.81 36 LEU B CA 1
ATOM 973 C C . LEU B 1 36 ? -6.617 2.656 -3.869 1 94.81 36 LEU B C 1
ATOM 975 O O . LEU B 1 36 ? -7.469 1.905 -3.391 1 94.81 36 LEU B O 1
ATOM 979 N N . GLU B 1 37 ? -5.699 3.268 -3.111 1 96.31 37 GLU B N 1
ATOM 980 C CA . GLU B 1 37 ? -5.586 3.072 -1.668 1 96.31 37 GLU B CA 1
ATOM 981 C C . GLU B 1 37 ? -5.566 1.588 -1.313 1 96.31 37 GLU B C 1
ATOM 983 O O . GLU B 1 37 ? -6.359 1.129 -0.49 1 96.31 37 GLU B O 1
ATOM 988 N N . TRP B 1 38 ? -4.621 0.895 -1.871 1 97.69 38 TRP B N 1
ATOM 989 C CA . TRP B 1 38 ? -4.57 -0.556 -1.726 1 97.69 38 TRP B CA 1
ATOM 990 C C . TRP B 1 38 ? -3.133 -1.04 -1.573 1 97.69 38 TRP B C 1
ATOM 992 O O . TRP B 1 38 ? -2.219 -0.491 -2.191 1 97.69 38 TRP B O 1
ATOM 1002 N N . SER B 1 39 ? -2.979 -2.072 -0.806 1 97.94 39 SER B N 1
ATOM 1003 C CA . SER B 1 39 ? -1.685 -2.74 -0.717 1 97.94 39 SER B CA 1
ATOM 1004 C C . SER B 1 39 ? -1.841 -4.191 -0.269 1 97.94 39 SER B C 1
ATOM 1006 O O . SER B 1 39 ? -2.869 -4.562 0.302 1 97.94 39 SER B O 1
ATOM 1008 N N . THR B 1 40 ? -0.812 -4.984 -0.569 1 97.81 40 THR B N 1
ATOM 1009 C CA . THR B 1 40 ? -0.732 -6.371 -0.127 1 97.81 40 THR B CA 1
ATOM 1010 C C . THR B 1 40 ? 0.718 -6.844 -0.087 1 97.81 40 THR B C 1
ATOM 1012 O O . THR B 1 40 ? 1.607 -6.18 -0.623 1 97.81 40 THR B O 1
ATOM 1015 N N . VAL B 1 41 ? 0.906 -7.895 0.583 1 97.12 41 VAL B N 1
ATOM 1016 C CA . VAL B 1 41 ? 2.205 -8.555 0.564 1 97.12 41 VAL B CA 1
ATOM 1017 C C . VAL B 1 41 ? 2.072 -9.938 -0.072 1 97.12 41 VAL B C 1
ATOM 1019 O O . VAL B 1 41 ? 1.135 -10.68 0.232 1 97.12 41 VAL B O 1
ATOM 1022 N N . VAL B 1 42 ? 2.979 -10.188 -0.95 1 97.12 42 VAL B N 1
ATOM 1023 C CA . VAL B 1 42 ? 3.012 -11.484 -1.616 1 97.12 42 VAL B CA 1
ATOM 1024 C C . VAL B 1 42 ? 4.277 -12.242 -1.213 1 97.12 42 VAL B C 1
ATOM 1026 O O . VAL B 1 42 ? 5.367 -11.672 -1.185 1 97.12 42 VAL B O 1
ATOM 1029 N N . SER B 1 43 ? 4.125 -13.508 -0.885 1 95.88 43 SER B N 1
ATOM 1030 C CA . SER B 1 43 ? 5.266 -14.344 -0.523 1 95.88 43 SER B CA 1
ATOM 1031 C C . SER B 1 43 ? 5.824 -15.07 -1.74 1 95.88 43 SER B C 1
ATOM 1033 O O . SER B 1 43 ? 5.07 -15.461 -2.637 1 95.88 43 SER B O 1
ATOM 1035 N N . TYR B 1 44 ? 7.125 -15.367 -1.659 1 93.81 44 TYR B N 1
ATOM 1036 C CA . TYR B 1 44 ? 7.758 -16.156 -2.709 1 93.81 44 TYR B CA 1
ATOM 1037 C C . TYR B 1 44 ? 7.152 -17.547 -2.789 1 93.81 44 TYR B C 1
ATOM 1039 O O . TYR B 1 44 ? 7.082 -18.141 -3.867 1 93.81 44 TYR B O 1
ATOM 1047 N N . GLY B 1 45 ? 6.699 -18.016 -1.682 1 93.81 45 GLY B N 1
ATOM 1048 C CA . GLY B 1 45 ? 6.207 -19.375 -1.586 1 93.81 45 GLY B CA 1
ATOM 1049 C C . GLY B 1 45 ? 4.73 -19.5 -1.923 1 93.81 45 GLY B C 1
ATOM 1050 O O . GLY B 1 45 ? 4.195 -20.609 -1.978 1 93.81 45 GLY B O 1
ATOM 1051 N N . GLU B 1 46 ? 4.062 -18.438 -2.102 1 94.81 46 GLU B N 1
ATOM 1052 C CA . GLU B 1 46 ? 2.645 -18.469 -2.447 1 94.81 46 GLU B CA 1
ATOM 1053 C C . GLU B 1 46 ? 2.43 -19.047 -3.844 1 94.81 46 GLU B C 1
ATOM 1055 O O . GLU B 1 46 ? 3.141 -18.688 -4.785 1 94.81 46 GLU B O 1
ATOM 1060 N N . GLU B 1 47 ? 1.498 -19.984 -3.863 1 96.19 47 GLU B N 1
ATOM 1061 C CA . GLU B 1 47 ? 1.134 -20.516 -5.172 1 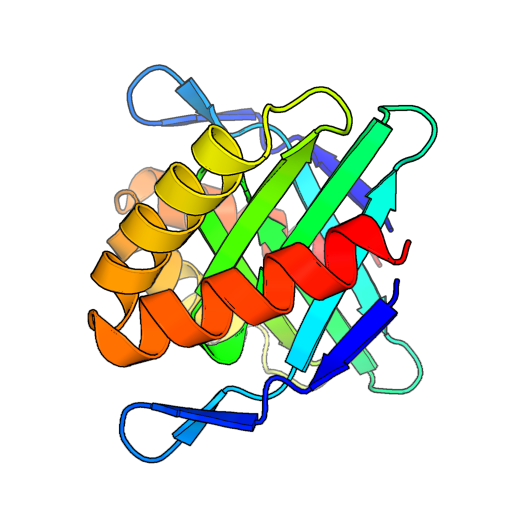96.19 47 GLU B CA 1
ATOM 1062 C C . GLU B 1 47 ? 0.598 -19.422 -6.086 1 96.19 47 GLU B C 1
ATOM 1064 O O . GLU B 1 47 ? -0.217 -18.594 -5.664 1 96.19 47 GLU B O 1
ATOM 1069 N N . ILE B 1 48 ? 1.01 -19.453 -7.312 1 95.12 48 ILE B N 1
ATOM 1070 C CA . ILE B 1 48 ? 0.726 -18.391 -8.266 1 95.12 48 ILE B CA 1
ATOM 1071 C C . ILE B 1 48 ? -0.784 -18.188 -8.383 1 95.12 48 ILE B C 1
ATOM 1073 O O . ILE B 1 48 ? -1.28 -17.062 -8.273 1 95.12 48 ILE B O 1
ATOM 1077 N N . GLU B 1 49 ? -1.551 -19.203 -8.656 1 96.94 49 GLU B N 1
ATOM 1078 C CA . GLU B 1 49 ? -2.99 -19.094 -8.867 1 96.94 49 GLU B CA 1
ATOM 1079 C C . GLU B 1 49 ? -3.701 -18.609 -7.609 1 96.94 49 GLU B C 1
ATOM 1081 O O . GLU B 1 49 ? -4.691 -17.891 -7.691 1 96.94 49 GLU B O 1
ATOM 1086 N N . GLU B 1 50 ? -3.18 -19 -6.48 1 97.19 50 GLU B N 1
ATOM 1087 C CA . GLU B 1 50 ? -3.732 -18.531 -5.215 1 97.19 50 GLU B CA 1
ATOM 1088 C C . GLU B 1 50 ? -3.494 -17.031 -5.031 1 97.19 50 GLU B C 1
ATOM 1090 O O . GLU B 1 50 ? -4.395 -16.297 -4.605 1 97.19 50 GLU B O 1
ATOM 1095 N N . MET B 1 51 ? -2.293 -16.656 -5.344 1 97.5 51 MET B N 1
ATOM 1096 C CA . MET B 1 51 ? -1.953 -15.242 -5.258 1 97.5 51 MET B CA 1
ATOM 1097 C C . MET B 1 51 ? -2.824 -14.414 -6.203 1 97.5 51 MET B C 1
ATOM 1099 O O . MET B 1 51 ? -3.424 -13.422 -5.789 1 97.5 51 MET B O 1
ATOM 1103 N N . LYS B 1 52 ? -2.955 -14.859 -7.406 1 98.06 52 LYS B N 1
ATOM 1104 C CA . LYS B 1 52 ? -3.754 -14.156 -8.398 1 98.06 52 LYS B CA 1
ATOM 1105 C C . LYS B 1 52 ? -5.207 -14.023 -7.949 1 98.06 52 LYS B C 1
ATOM 1107 O O . LYS B 1 52 ? -5.809 -12.961 -8.086 1 98.06 52 LYS B O 1
ATOM 1112 N N . MET B 1 53 ? -5.719 -15.086 -7.461 1 98.12 53 MET B N 1
ATOM 1113 C CA . MET B 1 53 ? -7.109 -15.086 -7.02 1 98.12 53 MET B CA 1
ATOM 1114 C C . MET B 1 53 ? -7.316 -14.109 -5.863 1 98.12 53 MET B C 1
ATOM 1116 O O . MET B 1 53 ? -8.281 -13.344 -5.863 1 98.12 53 MET B O 1
ATOM 1120 N N . ARG B 1 54 ? -6.461 -14.164 -4.898 1 98 54 ARG B N 1
ATOM 1121 C CA . ARG B 1 54 ? -6.555 -13.281 -3.74 1 98 54 ARG B CA 1
ATOM 1122 C C . ARG B 1 54 ? -6.434 -11.82 -4.16 1 98 54 ARG B C 1
ATOM 1124 O O . ARG B 1 54 ? -7.238 -10.984 -3.746 1 98 54 ARG B O 1
ATOM 1131 N N . VAL B 1 55 ? -5.496 -11.523 -5.016 1 98.19 55 VAL B N 1
ATOM 1132 C CA . VAL B 1 55 ? -5.238 -10.172 -5.492 1 98.19 55 VAL B CA 1
ATOM 1133 C C . VAL B 1 55 ? -6.402 -9.695 -6.359 1 98.19 55 VAL B C 1
ATOM 1135 O O . VAL B 1 55 ? -6.906 -8.586 -6.18 1 98.19 55 VAL B O 1
ATOM 1138 N N . PHE B 1 56 ? -6.863 -10.508 -7.219 1 98.5 56 PHE B N 1
ATOM 1139 C CA . PHE B 1 56 ? -7.988 -10.172 -8.086 1 98.5 56 PHE B CA 1
ATOM 1140 C C . PHE B 1 56 ? -9.242 -9.883 -7.27 1 98.5 56 PHE B C 1
ATOM 1142 O O . PHE B 1 56 ? -9.914 -8.875 -7.496 1 98.5 56 PHE B O 1
ATOM 1149 N N . THR B 1 57 ? -9.547 -10.797 -6.312 1 98.56 57 THR B N 1
ATOM 1150 C CA . THR B 1 57 ? -10.742 -10.633 -5.488 1 98.56 57 THR B CA 1
ATOM 1151 C C . THR B 1 57 ? -10.688 -9.312 -4.723 1 98.56 57 THR B C 1
ATOM 1153 O O . THR B 1 57 ? -11.688 -8.594 -4.652 1 98.56 57 THR B O 1
ATOM 1156 N N . SER B 1 58 ? -9.578 -9 -4.207 1 97.62 58 SER B N 1
ATOM 1157 C CA . SER B 1 58 ? -9.406 -7.773 -3.436 1 97.62 58 SER B CA 1
ATOM 1158 C C . SER B 1 58 ? -9.531 -6.543 -4.324 1 97.62 58 SER B C 1
ATOM 1160 O O . SER B 1 58 ? -10.281 -5.617 -4.004 1 97.62 58 SER B O 1
ATOM 1162 N N . LEU B 1 59 ? -8.898 -6.531 -5.5 1 97.5 59 LEU B N 1
ATOM 1163 C CA . LEU B 1 59 ? -8.852 -5.371 -6.387 1 97.5 59 LEU B CA 1
ATOM 1164 C C . LEU B 1 59 ? -10.188 -5.176 -7.098 1 97.5 59 LEU B C 1
ATOM 1166 O O . LEU B 1 59 ? -1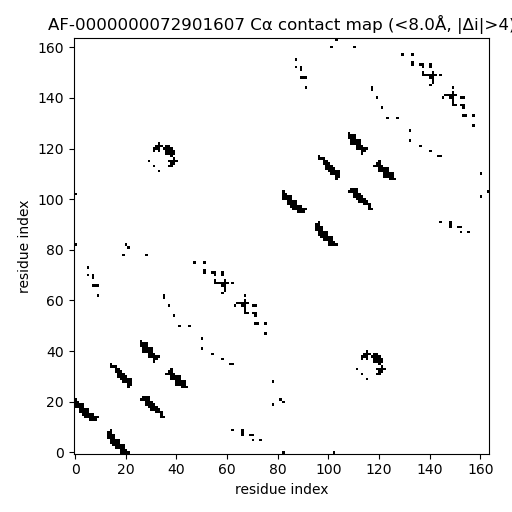0.602 -4.043 -7.352 1 97.5 59 LEU B O 1
ATOM 1170 N N . LYS B 1 60 ? -10.75 -6.312 -7.398 1 97.5 60 LYS B N 1
ATOM 1171 C CA . LYS B 1 60 ? -12.047 -6.199 -8.047 1 97.5 60 LYS B CA 1
ATOM 1172 C C . LYS B 1 60 ? -13.047 -5.477 -7.152 1 97.5 60 LYS B C 1
ATOM 1174 O O . LYS B 1 60 ? -13.859 -4.684 -7.633 1 97.5 60 LYS B O 1
ATOM 1179 N N . GLU B 1 61 ? -13 -5.75 -5.867 1 95.38 61 GLU B N 1
ATOM 1180 C CA . GLU B 1 61 ? -13.906 -5.133 -4.898 1 95.38 61 GLU B CA 1
ATOM 1181 C C . GLU B 1 61 ? -13.633 -3.635 -4.777 1 95.38 61 GLU B C 1
ATOM 1183 O O . GLU B 1 61 ? -14.555 -2.854 -4.512 1 95.38 61 GLU B O 1
ATOM 1188 N N . ARG B 1 62 ? -12.445 -3.271 -5.027 1 92.69 62 ARG B N 1
ATOM 1189 C CA . ARG B 1 62 ? -12.055 -1.871 -4.895 1 92.69 62 ARG B CA 1
ATOM 1190 C C . ARG B 1 62 ? -12.297 -1.11 -6.195 1 92.69 62 ARG B C 1
ATOM 1192 O O . ARG B 1 62 ? -12.383 0.119 -6.195 1 92.69 62 ARG B O 1
ATOM 1199 N N . THR B 1 63 ? -12.305 -1.821 -7.184 1 94.62 63 THR B N 1
ATOM 1200 C CA . THR B 1 63 ? -12.508 -1.234 -8.508 1 94.62 63 THR B CA 1
ATOM 1201 C C . THR B 1 63 ? -13.68 -1.896 -9.219 1 94.62 63 THR B C 1
ATOM 1203 O O . THR B 1 63 ? -14.836 -1.695 -8.844 1 94.62 63 THR B O 1
ATOM 1206 N N . ASN B 1 64 ? -13.492 -2.654 -10.227 1 95.75 64 ASN B N 1
ATOM 1207 C CA . ASN B 1 64 ? -14.422 -3.525 -10.938 1 95.75 64 ASN B CA 1
ATOM 1208 C C . ASN B 1 64 ? -13.711 -4.746 -11.523 1 95.75 64 ASN B C 1
ATOM 1210 O O . ASN B 1 64 ? -12.492 -4.883 -11.391 1 95.75 64 ASN B O 1
ATOM 1214 N N . GLU B 1 65 ? -14.445 -5.633 -12.062 1 97 65 GLU B N 1
ATOM 1215 C CA . GLU B 1 65 ? -13.898 -6.906 -12.531 1 97 65 GLU B CA 1
ATOM 1216 C C . GLU B 1 65 ? -12.828 -6.695 -13.602 1 97 65 GLU B C 1
ATOM 1218 O O . GLU B 1 65 ? -11.773 -7.336 -13.562 1 97 65 GLU B O 1
ATOM 1223 N N . GLU B 1 66 ? -13.008 -5.789 -14.508 1 95.56 66 GLU B N 1
ATOM 1224 C CA . GLU B 1 66 ? -12.078 -5.555 -15.609 1 95.56 66 GLU B CA 1
ATOM 1225 C C . GLU B 1 66 ? -10.758 -4.992 -15.102 1 95.56 66 GLU B C 1
ATOM 1227 O O . GLU B 1 66 ? -9.688 -5.523 -15.414 1 95.56 66 GLU B O 1
ATOM 1232 N N . VAL B 1 67 ? -10.844 -3.947 -14.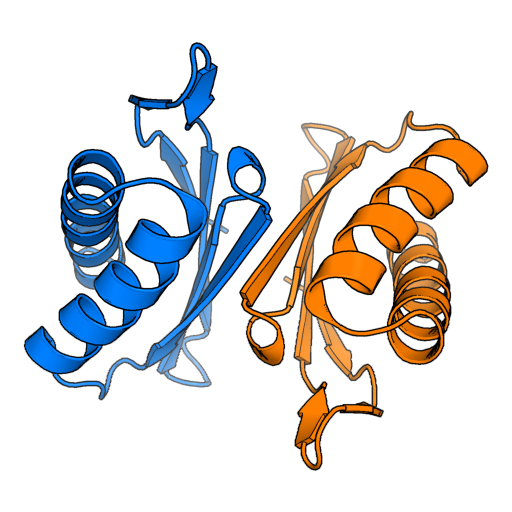352 1 94.62 67 VAL B N 1
ATOM 1233 C CA . VAL B 1 67 ? -9.656 -3.311 -13.797 1 94.62 67 VAL B CA 1
ATOM 1234 C C . VAL B 1 67 ? -8.93 -4.285 -12.875 1 94.62 67 VAL B C 1
ATOM 1236 O O . VAL B 1 67 ? -7.699 -4.406 -12.93 1 94.62 67 VAL B O 1
ATOM 1239 N N . GLY B 1 68 ? -9.703 -5.02 -12.016 1 97.12 68 GLY B N 1
ATOM 1240 C CA . GLY B 1 68 ? -9.117 -6.016 -11.133 1 97.12 68 GLY B CA 1
ATOM 1241 C C . GLY B 1 68 ? -8.32 -7.07 -11.875 1 97.12 68 GLY B C 1
ATOM 1242 O O . GLY B 1 68 ? -7.23 -7.449 -11.445 1 97.12 68 GLY B O 1
ATOM 1243 N N . ARG B 1 69 ? -8.844 -7.52 -12.938 1 97.31 69 ARG B N 1
ATOM 1244 C CA . ARG B 1 69 ? -8.195 -8.555 -13.734 1 97.31 69 ARG B CA 1
ATOM 1245 C C . ARG B 1 69 ? -6.91 -8.039 -14.367 1 97.31 69 ARG B C 1
ATOM 1247 O O . ARG B 1 69 ? -5.875 -8.703 -14.32 1 97.31 69 ARG B O 1
ATOM 1254 N N . GLU B 1 70 ? -7.016 -6.895 -14.977 1 96.81 70 GLU B N 1
ATOM 1255 C CA . GLU B 1 70 ? -5.852 -6.309 -15.641 1 96.81 70 GLU B CA 1
ATOM 1256 C C . GLU B 1 70 ? -4.738 -6.012 -14.633 1 96.81 70 GLU B C 1
ATOM 1258 O O . GLU B 1 70 ? -3.572 -6.328 -14.883 1 96.81 70 GLU B O 1
ATOM 1263 N N . MET B 1 71 ? -5.09 -5.41 -13.523 1 96.75 71 MET B N 1
ATOM 1264 C CA . MET B 1 71 ? -4.105 -5.094 -12.492 1 96.75 71 MET B CA 1
ATOM 1265 C C . MET B 1 71 ? -3.445 -6.359 -11.961 1 96.75 71 MET B C 1
ATOM 1267 O O . MET B 1 71 ? -2.229 -6.398 -11.773 1 96.75 71 MET B O 1
ATOM 1271 N N . THR B 1 72 ? -4.25 -7.379 -11.719 1 97.81 72 THR B N 1
ATOM 1272 C CA . THR B 1 72 ? -3.736 -8.641 -11.203 1 97.81 72 THR B CA 1
ATOM 1273 C C . THR B 1 72 ? -2.701 -9.234 -12.148 1 97.81 72 THR B C 1
ATOM 1275 O O . THR B 1 72 ? -1.651 -9.711 -11.719 1 97.81 72 THR B O 1
ATOM 1278 N N . ALA B 1 73 ? -3.004 -9.203 -13.383 1 97.06 73 ALA B N 1
ATOM 1279 C CA . ALA B 1 73 ? -2.082 -9.727 -14.383 1 97.06 73 ALA B CA 1
ATOM 1280 C C . ALA B 1 73 ? -0.762 -8.961 -14.367 1 97.06 73 ALA B C 1
ATOM 1282 O O . ALA B 1 73 ? 0.313 -9.57 -14.414 1 97.06 73 ALA B O 1
ATOM 1283 N N . LYS B 1 74 ? -0.806 -7.711 -14.352 1 96.81 74 LYS B N 1
ATOM 1284 C CA . LYS B 1 74 ? 0.39 -6.871 -14.336 1 96.81 74 LYS B CA 1
ATOM 1285 C C . LYS B 1 74 ? 1.207 -7.109 -13.07 1 96.81 74 LYS B C 1
ATOM 1287 O O . LYS B 1 74 ? 2.432 -7.25 -13.133 1 96.81 74 LYS B O 1
ATOM 1292 N N . ILE B 1 75 ? 0.574 -7.16 -11.922 1 97.25 75 ILE B N 1
ATOM 1293 C CA . ILE B 1 75 ? 1.24 -7.395 -10.641 1 97.25 75 ILE B CA 1
ATOM 1294 C C . ILE B 1 75 ? 1.957 -8.742 -10.672 1 97.25 75 ILE B C 1
ATOM 1296 O O . ILE B 1 75 ? 3.117 -8.844 -10.273 1 97.25 75 ILE B O 1
ATOM 1300 N N . ASN B 1 76 ? 1.186 -9.742 -11.086 1 97 76 ASN B N 1
ATOM 1301 C CA . ASN B 1 76 ? 1.804 -11.055 -11.203 1 97 76 ASN B CA 1
ATOM 1302 C C . ASN B 1 76 ? 3.064 -11.008 -12.062 1 97 76 ASN B C 1
ATOM 1304 O O . ASN B 1 76 ? 4.074 -11.633 -11.719 1 97 76 ASN B O 1
ATOM 1308 N N . TYR B 1 77 ? 2.992 -10.32 -13.125 1 96.25 77 TYR B N 1
ATOM 1309 C CA . TYR B 1 77 ? 4.141 -10.172 -14.016 1 96.25 77 TYR B CA 1
ATOM 1310 C C . TYR B 1 77 ? 5.297 -9.484 -13.305 1 96.25 77 TYR B C 1
ATOM 1312 O O . TYR B 1 77 ? 6.438 -9.945 -13.367 1 96.25 77 TYR B O 1
ATOM 1320 N N . TRP B 1 78 ? 5.105 -8.414 -12.641 1 95.94 78 TRP B N 1
ATOM 1321 C CA . TRP B 1 78 ? 6.145 -7.605 -12.016 1 95.94 78 TRP B CA 1
ATOM 1322 C C . TRP B 1 78 ? 6.777 -8.352 -10.836 1 95.94 78 TRP B C 1
ATOM 1324 O O . TRP B 1 78 ? 7.98 -8.227 -10.594 1 95.94 78 TRP B O 1
ATOM 1334 N N . VAL B 1 79 ? 5.953 -9.078 -10.039 1 94.56 79 VAL B N 1
ATOM 1335 C CA . VAL B 1 79 ? 6.457 -9.773 -8.852 1 94.56 79 VAL B CA 1
ATOM 1336 C C . VAL B 1 79 ? 7.332 -10.945 -9.273 1 94.56 79 VAL B C 1
ATOM 1338 O O . VAL B 1 79 ? 8.281 -11.312 -8.57 1 94.56 79 VAL B O 1
ATOM 1341 N N . ARG B 1 80 ? 7.109 -11.492 -10.43 1 89.88 80 ARG B N 1
ATOM 1342 C CA . ARG B 1 80 ? 7.852 -12.656 -10.898 1 89.88 80 ARG B CA 1
ATOM 1343 C C . ARG B 1 80 ? 9.102 -12.242 -11.656 1 89.88 80 ARG B C 1
ATOM 1345 O O . ARG B 1 80 ? 10.016 -13.047 -11.859 1 89.88 80 ARG B O 1
ATOM 1352 N N . GLU B 1 81 ? 9.156 -11.055 -12.203 1 80.88 81 GLU B N 1
ATOM 1353 C CA . GLU B 1 81 ? 10.344 -10.539 -12.883 1 80.88 81 GLU B CA 1
ATOM 1354 C C . GLU B 1 81 ? 11.383 -10.055 -11.875 1 80.88 81 GLU B C 1
ATOM 1356 O O . GLU B 1 81 ? 12.5 -9.688 -12.258 1 80.88 81 GLU B O 1
ATOM 1361 N N . MET B 1 82 ? 11 -10.078 -10.625 1 66.44 82 MET B N 1
ATOM 1362 C CA . MET B 1 82 ? 11.93 -9.539 -9.641 1 66.44 82 MET B CA 1
ATOM 1363 C C . MET B 1 82 ? 12.914 -10.617 -9.18 1 66.44 82 MET B C 1
ATOM 1365 O O . MET B 1 82 ? 12.625 -11.805 -9.281 1 66.44 82 MET B O 1
#